Protein AF-A0A816PGZ4-F1 (afdb_monomer_lite)

pLDDT: mean 85.09, std 13.62, range [39.66, 97.5]

Foldseek 3Di:
DCVPDPFDDDPNDTVVVVVVVLCVQQQQAWDDDPNDIDGDPDAHDPPDPSRVVVVVVVVVVVVVVVVVCQVPVDPPDPDDDFFADDADPPDDLDDQQPPDPDDVVVVLVVLLVQLLCLVVGGPDPVRSVVSNVVNLVSNVVSVNDPVSSVVSNVVNCVVVVNDDPPDD

InterPro domains:
  IPR058912 Helix-turn-helix domain, animal [PF26215] (94-154)

Secondary structure (DSSP, 8-state):
--TTS----BTTB-HHHHHHHHHHHHH--EEEETTEEEE--SSPPTT-HHHHHHHHHHHHHHHHHHHHHHHHT-TT--------PPPPTT-------TTSSS-HHHHHHHHHHHHHHHHHH-SSHHHHHHHHHHHHHHHHHTT--HHHHHHHHHHHHHHTT-------

Organism: NCBI:txid392030

Sequence (168 aa):
MLDFLELKQIGGLKTEAIIRLSRFVMRNNYFLYEGQYYHQIRGGAMGSLLTLTIANCHMFFFERNIVKQITNAGENIIADLFTKVYHKPPYEPYYLQFNSVHPLHMKKNIPFAMFLRAIRYCSTFKAFLDERDDLRMALLLNKYPRKFIDNQFNRVLKKCNIAQLLTI

Structure (mmCIF, N/CA/C/O backbone):
data_AF-A0A816PGZ4-F1
#
_entry.id   AF-A0A816PGZ4-F1
#
loop_
_atom_site.group_PDB
_atom_site.id
_atom_site.type_symbol
_atom_site.label_atom_id
_atom_site.label_alt_id
_atom_site.label_comp_id
_atom_site.label_asym_id
_atom_site.label_entity_id
_atom_site.label_seq_id
_atom_site.pdbx_PDB_ins_code
_atom_site.Cartn_x
_atom_site.Cartn_y
_atom_site.Cartn_z
_atom_site.occupancy
_atom_site.B_iso_or_equiv
_atom_site.auth_seq_id
_atom_site.auth_comp_id
_atom_site.auth_asym_id
_atom_site.auth_atom_id
_atom_site.pdbx_PDB_model_num
ATOM 1 N N . MET A 1 1 ? 18.813 4.682 31.893 1.00 46.34 1 MET A N 1
ATOM 2 C CA . MET A 1 1 ? 19.128 3.723 30.796 1.00 46.34 1 MET A CA 1
ATOM 3 C C . MET A 1 1 ? 18.638 4.247 29.437 1.00 46.34 1 MET A C 1
ATOM 5 O O . MET A 1 1 ? 18.132 3.483 28.622 1.00 46.34 1 MET A O 1
ATOM 9 N N . LEU A 1 2 ? 18.789 5.550 29.183 1.00 46.09 2 LEU A N 1
ATOM 10 C CA . LEU A 1 2 ? 18.725 6.167 27.843 1.00 46.09 2 LEU A CA 1
ATOM 11 C C . LEU A 1 2 ? 19.804 7.266 27.703 1.00 46.09 2 LEU A C 1
ATOM 13 O O . LEU A 1 2 ? 19.826 8.007 26.729 1.00 46.09 2 LEU A O 1
ATOM 17 N N . ASP A 1 3 ? 20.733 7.322 28.662 1.00 50.44 3 ASP A N 1
ATOM 18 C CA . ASP A 1 3 ? 21.682 8.416 28.891 1.00 50.44 3 ASP A CA 1
ATOM 19 C C . ASP A 1 3 ? 22.841 8.444 27.877 1.00 50.44 3 ASP A C 1
ATOM 21 O O . ASP A 1 3 ? 23.595 9.404 27.823 1.00 50.44 3 ASP A O 1
ATOM 25 N N . PHE A 1 4 ? 22.966 7.404 27.044 1.00 56.31 4 PHE A N 1
ATOM 26 C CA . PHE A 1 4 ? 23.966 7.298 25.973 1.00 56.31 4 PHE A CA 1
ATOM 27 C C . PHE A 1 4 ? 23.514 7.931 24.650 1.00 56.31 4 PHE A C 1
ATOM 29 O O . PHE A 1 4 ? 24.275 7.972 23.686 1.00 56.31 4 PHE A O 1
ATOM 36 N N . LEU A 1 5 ? 22.259 8.372 24.564 1.00 57.16 5 LEU A N 1
ATOM 37 C CA . LEU A 1 5 ? 21.755 9.072 23.396 1.00 57.16 5 LEU A CA 1
ATOM 38 C C . LEU A 1 5 ? 21.876 10.570 23.705 1.00 57.16 5 LEU A C 1
ATOM 40 O O . LEU A 1 5 ? 21.158 11.089 24.555 1.00 57.16 5 LEU A O 1
ATOM 44 N N . GLU A 1 6 ? 22.794 11.274 23.047 1.00 58.12 6 GLU A N 1
ATOM 45 C CA . GLU A 1 6 ? 22.925 12.739 23.122 1.00 58.12 6 GLU A CA 1
ATOM 46 C C . GLU A 1 6 ? 21.722 13.412 22.437 1.00 58.12 6 GLU A C 1
ATOM 48 O O . GLU A 1 6 ? 21.780 13.914 21.311 1.00 58.12 6 GLU A O 1
ATOM 53 N N . LEU A 1 7 ? 20.556 13.326 23.073 1.00 59.78 7 LEU A N 1
ATOM 54 C CA . LEU A 1 7 ? 19.296 13.623 22.415 1.00 59.78 7 LEU A CA 1
ATOM 55 C C . LEU A 1 7 ? 19.048 15.135 22.322 1.00 59.78 7 LEU A C 1
ATOM 57 O O . LEU A 1 7 ? 18.809 15.810 23.325 1.00 59.78 7 LEU A O 1
ATOM 61 N N . LYS A 1 8 ? 19.023 15.651 21.088 1.00 59.81 8 LYS A N 1
ATOM 62 C CA . LYS A 1 8 ? 18.684 17.047 20.765 1.00 59.81 8 LYS A CA 1
ATOM 63 C C . LYS A 1 8 ? 17.289 17.431 21.285 1.00 59.81 8 LYS A C 1
ATOM 65 O O . LYS A 1 8 ? 16.378 16.603 21.323 1.00 59.81 8 LYS A O 1
ATOM 70 N N . GLN A 1 9 ? 17.115 18.695 21.673 1.00 56.62 9 GLN A N 1
ATOM 71 C CA . GLN A 1 9 ? 15.803 19.259 22.003 1.00 56.62 9 GLN A CA 1
ATOM 72 C C . GLN A 1 9 ? 15.086 19.693 20.722 1.00 56.62 9 GLN A C 1
ATOM 74 O O . GLN A 1 9 ? 15.681 20.353 19.872 1.00 56.62 9 GLN A O 1
ATOM 79 N N . ILE A 1 10 ? 13.803 19.351 20.597 1.00 59.88 10 ILE A N 1
ATOM 80 C CA . ILE A 1 10 ? 12.939 19.823 19.508 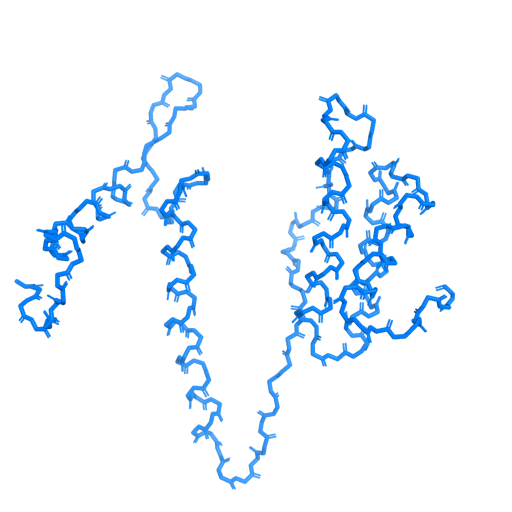1.00 59.88 10 ILE A CA 1
ATOM 81 C C . ILE A 1 10 ? 11.798 20.607 20.159 1.00 59.88 10 ILE A C 1
ATOM 83 O O . ILE A 1 10 ? 10.999 20.034 20.897 1.00 59.88 10 ILE A O 1
ATOM 87 N N . GLY A 1 11 ? 11.752 21.926 19.947 1.00 66.50 11 GLY A N 1
ATOM 88 C CA . GLY A 1 11 ? 10.669 22.788 20.449 1.00 66.50 11 GLY A CA 1
ATOM 89 C C . GLY A 1 11 ? 10.488 22.798 21.975 1.00 66.50 11 GLY A C 1
ATOM 90 O O . GLY A 1 11 ? 9.369 22.956 22.448 1.00 66.50 11 GLY A O 1
ATOM 91 N N . GLY A 1 12 ? 11.556 22.570 22.751 1.00 75.19 12 GLY A N 1
ATOM 92 C CA . GLY A 1 12 ? 11.508 22.510 24.221 1.00 75.19 12 GLY A CA 1
ATOM 93 C C . GLY A 1 12 ? 11.091 21.152 24.805 1.00 75.19 12 GLY A C 1
ATOM 94 O O . GLY A 1 12 ? 11.209 20.949 26.014 1.00 75.19 12 GLY A O 1
ATOM 95 N N . LEU A 1 13 ? 10.678 20.182 23.977 1.00 75.25 13 LEU A N 1
ATOM 96 C CA . LEU A 1 13 ? 10.433 18.816 24.438 1.00 75.25 13 LEU A CA 1
ATOM 97 C C . LEU A 1 13 ? 11.748 18.028 24.467 1.00 75.25 13 LEU A C 1
ATOM 99 O O . LEU A 1 13 ? 12.453 17.906 23.460 1.00 75.25 13 LEU A O 1
ATOM 103 N N . LYS A 1 14 ? 12.071 17.443 25.625 1.00 83.00 14 LYS A N 1
ATOM 104 C CA . LYS A 1 14 ? 13.173 16.479 25.730 1.00 83.00 14 LYS A CA 1
ATOM 105 C C . LYS A 1 14 ? 12.795 15.223 24.952 1.00 83.00 14 LYS A C 1
ATOM 107 O O . LYS A 1 14 ? 11.705 14.686 25.147 1.00 83.00 14 LYS A O 1
ATOM 112 N N . THR A 1 15 ? 13.706 14.701 24.137 1.00 81.88 15 THR A N 1
ATOM 113 C CA . THR A 1 15 ? 13.446 13.464 23.380 1.00 81.88 15 THR A CA 1
ATOM 114 C C . THR A 1 15 ? 13.097 12.284 24.291 1.00 81.88 15 THR A C 1
ATOM 116 O O . THR A 1 15 ? 12.305 11.433 23.904 1.00 81.88 15 THR A O 1
ATOM 119 N N . GLU A 1 16 ? 13.583 12.271 25.535 1.00 85.00 16 GLU A N 1
ATOM 120 C CA . GLU A 1 16 ? 13.166 11.296 26.549 1.00 85.00 16 GLU A CA 1
ATOM 121 C C . GLU A 1 16 ? 11.639 11.250 26.732 1.00 85.00 16 GLU A C 1
ATOM 123 O O . GLU A 1 16 ? 11.043 10.175 26.783 1.00 85.00 16 GLU A O 1
ATOM 128 N N . ALA A 1 17 ? 10.974 12.408 26.765 1.00 88.38 17 ALA A N 1
ATOM 129 C CA . ALA A 1 17 ? 9.518 12.467 26.861 1.00 88.38 17 ALA A CA 1
ATOM 130 C C . ALA A 1 17 ? 8.855 11.841 25.624 1.00 88.38 17 ALA A C 1
ATOM 132 O O . ALA A 1 17 ? 7.915 11.057 25.759 1.00 88.38 17 ALA A O 1
ATOM 133 N N . ILE A 1 18 ? 9.392 12.109 24.429 1.00 87.25 18 ILE A N 1
ATOM 134 C CA . ILE A 1 18 ? 8.911 11.523 23.168 1.00 87.25 18 ILE A CA 1
ATOM 135 C C . ILE A 1 18 ? 9.067 9.999 23.191 1.00 87.25 18 ILE A C 1
ATOM 137 O O . ILE A 1 18 ? 8.132 9.280 22.833 1.00 87.25 18 ILE A O 1
ATOM 141 N N . ILE A 1 19 ? 10.211 9.486 23.654 1.00 88.31 19 ILE A N 1
ATOM 142 C CA . ILE A 1 19 ? 10.470 8.044 23.763 1.00 88.31 19 ILE A CA 1
ATOM 143 C C . ILE A 1 19 ? 9.499 7.401 24.756 1.00 88.31 19 ILE A C 1
ATOM 145 O O . ILE A 1 19 ? 8.931 6.346 24.461 1.00 88.31 19 ILE A O 1
ATOM 149 N N . ARG A 1 20 ? 9.269 8.028 25.915 1.00 90.69 20 ARG A N 1
ATOM 150 C CA . ARG A 1 20 ? 8.332 7.522 26.930 1.00 90.69 20 ARG A CA 1
ATOM 151 C C . ARG A 1 20 ? 6.900 7.460 26.405 1.00 90.69 20 ARG A C 1
ATOM 153 O O . ARG A 1 20 ? 6.263 6.417 26.549 1.00 90.69 20 ARG A O 1
ATOM 160 N N . LEU A 1 21 ? 6.422 8.517 25.749 1.00 90.50 21 LEU A N 1
ATOM 161 C CA . LEU A 1 21 ? 5.091 8.545 25.131 1.00 90.50 21 LEU A CA 1
ATOM 162 C C . LEU A 1 21 ? 4.973 7.515 24.004 1.00 90.50 21 LEU A C 1
ATOM 164 O O . LEU A 1 21 ? 3.997 6.770 23.941 1.00 90.50 21 LEU A O 1
ATOM 168 N N . SER A 1 22 ? 6.003 7.399 23.165 1.00 90.00 22 SER A N 1
ATOM 169 C CA . SER A 1 22 ? 6.028 6.415 22.081 1.00 90.00 22 SER A CA 1
ATOM 170 C C . SER A 1 22 ? 5.959 4.987 22.621 1.00 90.00 22 SER A C 1
ATOM 172 O O . SER A 1 22 ? 5.165 4.176 22.149 1.00 90.00 22 SER A O 1
ATOM 174 N N . ARG A 1 23 ? 6.736 4.675 23.668 1.00 90.44 23 ARG A N 1
ATOM 175 C CA . ARG A 1 23 ? 6.672 3.378 24.359 1.00 90.44 23 ARG A CA 1
ATOM 176 C C . ARG A 1 23 ? 5.306 3.132 24.983 1.00 90.44 23 ARG A C 1
ATOM 178 O O . ARG A 1 23 ? 4.839 2.001 24.930 1.00 90.44 23 ARG A O 1
ATOM 185 N N . PHE A 1 24 ? 4.678 4.152 25.565 1.00 91.00 24 PHE A N 1
ATOM 186 C CA . PHE A 1 24 ? 3.344 4.024 26.142 1.00 91.00 24 PHE A CA 1
ATOM 187 C C . PHE A 1 24 ? 2.317 3.619 25.079 1.00 91.00 24 PHE A C 1
ATOM 189 O O . PHE A 1 24 ? 1.613 2.632 25.281 1.00 91.00 24 PHE A O 1
ATOM 196 N N . VAL A 1 25 ? 2.293 4.301 23.931 1.00 89.38 25 VAL A N 1
ATOM 197 C CA . VAL A 1 25 ? 1.379 3.981 22.819 1.00 89.38 25 VAL A CA 1
ATOM 198 C C . VAL A 1 25 ? 1.651 2.584 22.257 1.00 89.38 25 VAL A C 1
ATOM 200 O O . VAL A 1 25 ? 0.719 1.815 22.045 1.00 89.38 25 VAL A O 1
ATOM 203 N N . MET A 1 26 ? 2.921 2.225 22.049 1.00 88.38 26 MET A N 1
ATOM 204 C CA . MET A 1 26 ? 3.278 0.921 21.475 1.00 88.38 26 MET A CA 1
ATOM 205 C C . MET A 1 26 ? 3.051 -0.250 22.442 1.00 88.38 26 MET A C 1
ATOM 207 O O . MET A 1 26 ? 2.823 -1.367 21.988 1.00 88.38 26 MET A O 1
ATOM 211 N N . ARG A 1 27 ? 3.121 -0.023 23.763 1.00 89.44 27 ARG A N 1
ATOM 212 C CA . ARG A 1 27 ? 2.880 -1.063 24.779 1.00 89.44 27 ARG A CA 1
ATOM 213 C C . ARG A 1 27 ? 1.411 -1.217 25.139 1.00 89.44 27 ARG A C 1
ATOM 215 O O . ARG A 1 27 ? 1.001 -2.327 25.443 1.00 89.44 27 ARG A O 1
ATOM 222 N N . ASN A 1 28 ? 0.625 -0.144 25.116 1.00 89.25 28 ASN A N 1
ATOM 223 C CA . ASN A 1 28 ? -0.789 -0.161 25.503 1.00 89.25 28 ASN A CA 1
ATOM 224 C C . ASN A 1 28 ? -1.695 -0.239 24.273 1.00 89.25 28 ASN A C 1
ATOM 226 O O . ASN A 1 28 ? -2.579 0.589 24.072 1.00 89.25 28 ASN A O 1
ATOM 230 N N . ASN A 1 29 ? -1.433 -1.230 23.426 1.00 88.00 29 ASN A N 1
ATOM 231 C CA . ASN A 1 29 ? -2.177 -1.447 22.200 1.00 88.00 29 ASN A CA 1
ATOM 232 C C . ASN A 1 29 ? -3.386 -2.358 22.461 1.00 88.00 29 ASN A C 1
ATOM 234 O O . ASN A 1 29 ? -3.266 -3.584 22.418 1.00 88.00 29 ASN A O 1
ATOM 238 N N . TYR A 1 30 ? -4.531 -1.749 22.768 1.00 90.38 30 TYR A N 1
ATOM 239 C CA . TYR A 1 30 ? -5.782 -2.449 23.051 1.00 90.38 30 TYR A CA 1
ATOM 240 C C . TYR A 1 30 ? -6.813 -2.213 21.948 1.00 90.38 30 TYR A C 1
ATOM 242 O O . TYR A 1 30 ? -6.931 -1.099 21.437 1.00 90.38 30 TYR A O 1
ATOM 250 N N . PHE A 1 31 ? -7.594 -3.241 21.618 1.00 89.12 31 PHE A N 1
ATOM 251 C CA . PHE A 1 31 ? -8.740 -3.128 20.716 1.00 89.12 31 PHE A CA 1
ATOM 252 C C . PHE A 1 31 ? -9.968 -3.840 21.292 1.00 89.12 31 PHE A C 1
ATOM 254 O O . PHE A 1 31 ? -9.844 -4.777 22.079 1.00 89.12 31 PHE A O 1
ATOM 261 N N . LEU A 1 32 ? -11.153 -3.362 20.911 1.00 92.50 32 LEU A N 1
ATOM 262 C CA . LEU A 1 32 ? -12.442 -3.933 21.295 1.00 92.50 32 LEU A CA 1
ATOM 263 C C . LEU A 1 32 ? -12.971 -4.781 20.137 1.00 92.50 32 LEU A C 1
ATOM 265 O O . LEU A 1 32 ? -13.076 -4.288 19.013 1.00 92.50 32 LEU A O 1
ATOM 269 N N . TYR A 1 33 ? -13.331 -6.027 20.415 1.00 92.31 33 TYR A N 1
ATOM 270 C CA . TYR A 1 33 ? -13.986 -6.912 19.457 1.00 92.31 33 TYR A CA 1
ATOM 271 C C . TYR A 1 33 ? -15.072 -7.707 20.185 1.00 92.31 33 TYR A C 1
ATOM 273 O O . TYR A 1 33 ? -14.814 -8.247 21.255 1.00 92.31 33 TYR A O 1
ATOM 281 N N . GLU A 1 34 ? -16.301 -7.704 19.658 1.00 95.12 34 GLU A N 1
ATOM 282 C CA . GLU A 1 34 ? -17.464 -8.387 20.263 1.00 95.12 34 GLU A CA 1
ATOM 283 C C . GLU A 1 34 ? -17.673 -8.073 21.762 1.00 95.12 34 GLU A C 1
ATOM 285 O O . GLU A 1 34 ? -18.015 -8.932 22.569 1.00 95.12 34 GLU A O 1
ATOM 290 N N . GLY A 1 35 ? -17.447 -6.814 22.159 1.00 96.00 35 GLY A N 1
ATOM 291 C CA . GLY A 1 35 ? -17.608 -6.368 23.549 1.00 96.00 35 GLY A CA 1
ATOM 292 C C . GLY A 1 35 ? -16.476 -6.784 24.497 1.00 96.00 35 GLY A C 1
ATOM 293 O O . GLY A 1 35 ? -16.542 -6.465 25.681 1.00 96.00 35 GLY A O 1
ATOM 294 N N . GLN A 1 36 ? -15.430 -7.443 23.993 1.00 96.12 36 GLN A N 1
ATOM 295 C CA . GLN A 1 36 ? -14.271 -7.878 24.770 1.00 96.12 36 GLN A CA 1
ATOM 296 C C . GLN A 1 36 ? -13.018 -7.080 24.404 1.00 96.12 36 GLN A C 1
ATOM 298 O O . GLN A 1 36 ? -12.775 -6.756 23.237 1.00 96.12 36 GLN A O 1
ATOM 303 N N . TYR A 1 37 ? -12.215 -6.753 25.418 1.00 94.75 37 TYR A N 1
ATOM 304 C CA . TYR A 1 37 ? -10.941 -6.060 25.240 1.00 94.75 37 TYR A CA 1
ATOM 305 C C . TYR A 1 37 ? -9.813 -7.057 24.998 1.00 94.75 37 TYR A C 1
ATOM 307 O O . TYR A 1 37 ? -9.608 -7.989 25.774 1.00 94.75 37 TYR A O 1
ATOM 315 N N . TYR A 1 38 ? -9.024 -6.797 23.962 1.00 92.81 38 TYR A N 1
ATOM 316 C CA . TYR A 1 38 ? -7.854 -7.587 23.609 1.00 92.81 38 TYR A CA 1
ATOM 317 C C . TYR A 1 38 ? -6.606 -6.717 23.629 1.00 92.81 38 TYR A C 1
ATOM 319 O O . TYR A 1 38 ? -6.620 -5.576 23.164 1.00 92.81 38 TYR A O 1
ATOM 327 N N . HIS A 1 39 ? -5.511 -7.272 24.146 1.00 92.94 39 HIS A N 1
ATOM 328 C CA . HIS A 1 39 ? -4.197 -6.637 24.132 1.00 92.94 39 HIS A CA 1
ATOM 329 C C . HIS A 1 39 ? -3.335 -7.241 23.026 1.00 92.94 39 HIS A C 1
ATOM 331 O O . HIS A 1 39 ? -3.054 -8.442 23.019 1.00 92.94 39 HIS A O 1
ATOM 337 N N . GLN A 1 40 ? -2.900 -6.417 22.078 1.00 90.31 40 GLN A N 1
ATOM 338 C CA . GLN A 1 40 ? -2.013 -6.866 21.016 1.00 90.31 40 GLN A CA 1
ATOM 339 C C . GLN A 1 40 ? -0.573 -6.947 21.539 1.00 90.31 40 GLN A C 1
ATOM 341 O O . GLN A 1 40 ? 0.119 -5.942 21.685 1.00 90.31 40 GLN A O 1
ATOM 346 N N . ILE A 1 41 ? -0.101 -8.174 21.762 1.00 90.31 41 ILE A N 1
ATOM 347 C CA . ILE A 1 41 ? 1.237 -8.457 22.309 1.00 90.31 41 ILE A CA 1
ATOM 348 C C . ILE A 1 41 ? 2.373 -8.404 21.272 1.00 90.31 41 ILE A C 1
ATOM 350 O O . ILE A 1 41 ? 3.549 -8.393 21.637 1.00 90.31 41 ILE A O 1
ATOM 354 N N . ARG A 1 42 ? 2.050 -8.411 19.971 1.00 86.88 42 ARG A N 1
ATOM 355 C CA . ARG A 1 42 ? 3.025 -8.411 18.867 1.00 86.88 42 ARG A CA 1
ATOM 356 C C . ARG A 1 42 ? 2.607 -7.458 17.749 1.00 86.88 42 ARG A C 1
ATOM 358 O O . ARG A 1 42 ? 1.507 -7.561 17.212 1.00 86.88 42 ARG A O 1
ATOM 365 N N . GLY A 1 43 ? 3.529 -6.581 17.353 1.00 85.75 43 GLY A N 1
ATOM 366 C CA . GLY A 1 43 ? 3.296 -5.549 16.339 1.00 85.75 43 GLY A CA 1
ATOM 367 C C . GLY A 1 43 ? 2.609 -4.297 16.893 1.00 85.75 43 GLY A C 1
ATOM 368 O O . GLY A 1 43 ? 2.330 -4.201 18.085 1.00 85.75 43 GLY A O 1
ATOM 369 N N . GLY A 1 44 ? 2.374 -3.317 16.021 1.00 86.88 44 GLY A N 1
ATOM 370 C CA . GLY A 1 44 ? 1.624 -2.102 16.352 1.00 86.88 44 GLY A CA 1
ATOM 371 C C . GLY A 1 44 ? 0.176 -2.160 15.869 1.00 86.88 44 GLY A C 1
ATOM 372 O O . GLY A 1 44 ? -0.173 -2.990 15.025 1.00 86.88 44 GLY A O 1
ATOM 373 N N . ALA A 1 45 ? -0.654 -1.264 16.403 1.00 87.12 45 ALA A N 1
ATOM 374 C CA . ALA A 1 45 ? -2.069 -1.172 16.063 1.00 87.12 45 ALA A CA 1
ATOM 375 C C . ALA A 1 45 ? -2.215 -0.693 14.618 1.00 87.12 45 ALA A C 1
ATOM 377 O O . ALA A 1 45 ? -1.663 0.351 14.245 1.00 87.12 45 ALA A O 1
ATOM 378 N N . MET A 1 46 ? -2.986 -1.409 13.800 1.00 82.50 46 MET A N 1
ATOM 379 C CA . MET A 1 46 ? -3.312 -0.907 12.466 1.00 82.50 46 MET A CA 1
ATOM 380 C C . MET A 1 46 ? -4.137 0.379 12.595 1.00 82.50 46 MET A C 1
ATOM 382 O O . MET A 1 46 ? -5.080 0.445 13.375 1.00 82.50 46 MET A O 1
ATOM 386 N N . GLY A 1 47 ? -3.752 1.421 11.855 1.00 80.81 47 GLY A N 1
ATOM 387 C CA . GLY A 1 47 ? -4.390 2.741 11.926 1.00 80.81 47 GLY A CA 1
ATOM 388 C C . GLY A 1 47 ? -3.808 3.691 12.979 1.00 80.81 47 GLY A C 1
ATOM 389 O O . GLY A 1 47 ? -4.139 4.874 12.967 1.00 80.81 47 GLY A O 1
ATOM 390 N N . SER A 1 48 ? -2.890 3.237 13.841 1.00 86.12 48 SER A N 1
ATOM 391 C CA . SER A 1 48 ? -2.156 4.140 14.735 1.00 86.12 48 SER A CA 1
ATOM 392 C C . SER A 1 48 ? -1.184 5.021 13.943 1.00 86.12 48 SER A C 1
ATOM 394 O O . SER A 1 48 ? -0.315 4.520 13.224 1.00 86.12 48 SER A O 1
ATOM 396 N N . LEU A 1 49 ? -1.290 6.342 14.132 1.00 84.00 49 LEU A N 1
ATOM 397 C CA . LEU A 1 49 ? -0.424 7.346 13.498 1.00 84.00 49 LEU A CA 1
ATOM 398 C C . LEU A 1 49 ? 1.067 7.114 13.797 1.00 84.00 49 LEU A C 1
ATOM 400 O O . LEU A 1 49 ? 1.920 7.387 12.957 1.00 84.00 49 LEU A O 1
ATOM 404 N N . LEU A 1 50 ? 1.385 6.581 14.982 1.00 89.00 50 LEU A N 1
ATOM 405 C CA . LEU A 1 50 ? 2.761 6.301 15.392 1.00 89.00 50 LEU A CA 1
ATOM 406 C C . LEU A 1 50 ? 3.288 4.983 14.812 1.00 89.00 50 LEU A C 1
ATOM 408 O O . LEU A 1 50 ? 4.474 4.877 14.494 1.00 89.00 50 LEU A O 1
ATOM 412 N N . THR A 1 51 ? 2.418 3.980 14.662 1.00 90.12 51 THR A N 1
ATOM 413 C CA . THR A 1 51 ? 2.824 2.627 14.249 1.00 90.12 51 THR A CA 1
ATOM 414 C C . THR A 1 51 ? 3.504 2.634 12.884 1.00 90.12 51 THR A C 1
ATOM 416 O O . THR A 1 51 ? 4.515 1.958 12.714 1.00 90.12 51 THR A O 1
ATOM 419 N N . LEU A 1 52 ? 3.014 3.438 11.934 1.00 88.75 52 LEU A N 1
ATOM 420 C CA . LEU A 1 52 ? 3.626 3.553 10.608 1.00 88.75 52 LEU A CA 1
ATOM 421 C C . LEU A 1 52 ? 5.068 4.080 10.682 1.00 88.75 52 LEU A C 1
ATOM 423 O O . LEU A 1 52 ? 5.968 3.514 10.064 1.00 88.75 52 LEU A O 1
ATOM 427 N N . THR A 1 53 ? 5.303 5.132 11.468 1.00 89.44 53 THR A N 1
ATOM 428 C CA . THR A 1 53 ? 6.639 5.720 11.637 1.00 89.44 53 THR A CA 1
ATOM 429 C C . THR A 1 53 ? 7.598 4.727 12.288 1.00 89.44 53 THR A C 1
ATOM 431 O O . THR A 1 53 ? 8.711 4.535 11.800 1.00 89.44 53 THR A O 1
ATOM 434 N N . ILE A 1 54 ? 7.156 4.037 13.343 1.00 90.31 54 ILE A N 1
ATOM 435 C CA . ILE A 1 54 ? 7.971 3.026 14.028 1.00 90.31 54 ILE A CA 1
ATOM 436 C C . ILE A 1 54 ? 8.258 1.825 13.118 1.00 90.31 54 ILE A C 1
ATOM 438 O O . ILE A 1 54 ? 9.382 1.328 13.122 1.00 90.31 54 ILE A O 1
ATOM 442 N N . ALA A 1 55 ? 7.294 1.387 12.304 1.00 90.38 55 ALA A N 1
ATOM 443 C CA . ALA A 1 55 ? 7.497 0.312 11.334 1.00 90.38 55 ALA A CA 1
ATOM 444 C C . ALA A 1 55 ? 8.551 0.686 10.280 1.00 90.38 55 ALA A C 1
ATOM 446 O O . ALA A 1 55 ? 9.436 -0.120 9.996 1.00 90.38 55 ALA A O 1
ATOM 447 N N . ASN A 1 56 ? 8.517 1.919 9.763 1.00 89.81 56 ASN A N 1
ATOM 448 C CA . ASN A 1 56 ? 9.534 2.413 8.830 1.00 89.81 56 ASN A CA 1
ATOM 449 C C . ASN A 1 56 ? 10.925 2.455 9.480 1.00 89.81 56 ASN A C 1
ATOM 451 O O . ASN A 1 56 ? 11.896 1.996 8.882 1.00 89.81 56 ASN A O 1
ATOM 455 N N . CYS A 1 57 ? 11.024 2.950 10.720 1.00 90.31 57 CYS A N 1
ATOM 456 C CA . CYS A 1 57 ? 12.278 2.927 11.477 1.00 90.31 57 CYS A CA 1
ATOM 457 C C . CYS A 1 57 ? 12.791 1.496 11.678 1.00 90.31 57 CYS A C 1
ATOM 459 O O . CYS A 1 57 ? 13.969 1.230 11.456 1.00 90.31 57 CYS A O 1
ATOM 461 N N . HIS A 1 58 ? 11.915 0.571 12.073 1.00 90.50 58 HIS A N 1
ATOM 462 C CA . HIS A 1 58 ? 12.274 -0.830 12.265 1.00 90.50 58 HIS A CA 1
ATOM 463 C C . HIS A 1 58 ? 12.805 -1.457 10.970 1.00 90.50 58 HIS A C 1
ATOM 465 O O . HIS A 1 58 ? 13.887 -2.041 10.987 1.00 90.50 58 HIS A O 1
ATOM 471 N N . MET A 1 59 ? 12.085 -1.300 9.853 1.00 89.31 59 MET A N 1
ATOM 472 C CA . MET A 1 59 ? 12.512 -1.817 8.547 1.00 89.31 59 MET A CA 1
ATOM 473 C C . MET A 1 59 ? 13.868 -1.255 8.129 1.00 89.31 59 MET A C 1
ATOM 475 O O . MET A 1 59 ? 14.741 -2.022 7.745 1.00 89.31 59 MET A O 1
ATOM 479 N N . PHE A 1 60 ? 14.101 0.044 8.321 1.00 88.00 60 PHE A N 1
ATOM 480 C CA . PHE A 1 60 ? 15.388 0.667 8.019 1.00 88.00 60 PHE A CA 1
ATOM 481 C C . PHE A 1 60 ? 16.565 0.046 8.792 1.00 88.00 60 PHE A C 1
ATOM 483 O O . PHE A 1 60 ? 17.620 -0.226 8.218 1.00 88.00 60 PHE A O 1
ATOM 490 N N . PHE A 1 61 ? 16.412 -0.195 10.099 1.00 88.62 61 PHE A N 1
ATOM 491 C CA . PHE A 1 61 ? 17.468 -0.839 10.892 1.00 88.62 61 PHE A CA 1
ATOM 492 C C . PHE A 1 61 ? 17.626 -2.326 10.564 1.00 88.62 61 PHE A C 1
ATOM 494 O O . PHE A 1 61 ? 18.749 -2.829 10.564 1.00 88.62 61 PHE A O 1
ATOM 501 N N . PHE A 1 62 ? 16.526 -3.013 10.265 1.00 87.81 62 PHE A N 1
ATOM 502 C CA . PHE A 1 62 ? 16.533 -4.413 9.855 1.00 87.81 62 PHE A CA 1
ATOM 503 C C . PHE A 1 62 ? 17.258 -4.608 8.512 1.00 87.81 62 PHE A C 1
ATOM 505 O O . PHE A 1 62 ? 18.186 -5.414 8.420 1.00 87.81 62 PHE A O 1
ATOM 512 N N . GLU A 1 63 ? 16.905 -3.816 7.497 1.00 84.88 63 GLU A N 1
ATOM 513 C CA . GLU A 1 63 ? 17.484 -3.867 6.148 1.00 84.88 63 GLU A CA 1
ATOM 514 C C . GLU A 1 63 ? 18.984 -3.561 6.151 1.00 84.88 63 GLU A C 1
ATOM 516 O O . GLU A 1 63 ? 19.747 -4.207 5.435 1.00 84.88 63 GLU A O 1
ATOM 521 N N . ARG A 1 64 ? 19.446 -2.644 7.013 1.00 84.62 64 ARG A N 1
ATOM 522 C CA . ARG A 1 64 ? 20.877 -2.325 7.158 1.00 84.62 64 ARG A CA 1
ATOM 523 C C . ARG A 1 64 ? 21.741 -3.547 7.452 1.00 84.62 64 ARG A C 1
ATOM 525 O O . ARG A 1 64 ? 22.868 -3.611 6.969 1.00 84.62 64 ARG A O 1
ATOM 532 N N . ASN A 1 65 ? 21.249 -4.494 8.246 1.00 83.25 65 ASN A N 1
ATOM 533 C CA . ASN A 1 65 ? 22.012 -5.700 8.566 1.00 83.25 65 ASN A CA 1
ATOM 534 C C . ASN A 1 65 ? 22.127 -6.625 7.350 1.00 83.25 65 ASN A C 1
ATOM 536 O O . ASN A 1 65 ? 23.200 -7.170 7.112 1.00 83.25 65 ASN A O 1
ATOM 540 N N . ILE A 1 66 ? 21.055 -6.743 6.562 1.00 82.31 66 ILE A N 1
ATOM 541 C CA . ILE A 1 66 ? 21.036 -7.524 5.319 1.00 82.31 66 ILE A CA 1
A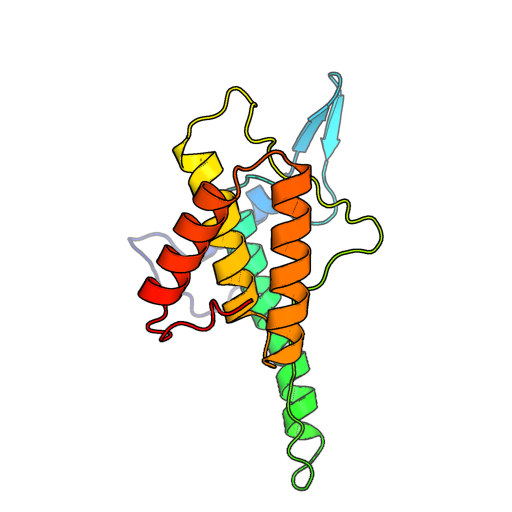TOM 542 C C . ILE A 1 66 ? 22.002 -6.911 4.303 1.00 82.31 66 ILE A C 1
ATOM 544 O O . ILE A 1 66 ? 22.854 -7.610 3.765 1.00 82.31 66 ILE A O 1
ATOM 548 N N . VAL A 1 67 ? 21.933 -5.591 4.103 1.00 78.25 67 VAL A N 1
ATOM 549 C CA . VAL A 1 67 ? 22.821 -4.880 3.172 1.00 78.25 67 VAL A CA 1
ATOM 550 C C . VAL A 1 67 ? 24.287 -5.062 3.568 1.00 78.25 67 VAL A C 1
ATOM 552 O O . VAL A 1 67 ? 25.098 -5.411 2.720 1.00 78.25 67 VAL A O 1
ATOM 555 N N . LYS A 1 68 ? 24.632 -4.918 4.856 1.00 79.19 68 LYS A N 1
ATOM 556 C CA . LYS A 1 68 ? 26.004 -5.151 5.341 1.00 79.19 68 LYS A CA 1
ATOM 557 C C . LYS A 1 68 ? 26.500 -6.571 5.069 1.00 79.19 68 LYS A C 1
ATOM 559 O O . LYS A 1 68 ? 27.656 -6.736 4.703 1.00 79.19 68 LYS A O 1
ATOM 564 N N . GLN A 1 69 ? 25.652 -7.584 5.261 1.00 77.19 69 GLN A N 1
ATOM 565 C CA . GLN A 1 69 ? 26.020 -8.972 4.967 1.00 77.19 69 GLN A CA 1
ATOM 566 C C . GLN A 1 69 ? 26.323 -9.163 3.479 1.00 77.19 69 GLN A C 1
ATOM 568 O O . GLN A 1 69 ? 27.309 -9.809 3.153 1.00 77.19 69 GLN A O 1
ATOM 573 N N . ILE A 1 70 ? 25.530 -8.550 2.596 1.00 72.81 70 ILE A N 1
ATOM 574 C CA . ILE A 1 70 ? 25.748 -8.596 1.143 1.00 72.81 70 ILE A CA 1
ATOM 575 C C . ILE A 1 70 ? 27.050 -7.876 0.764 1.00 72.81 70 ILE A C 1
ATOM 577 O O . ILE A 1 70 ? 27.859 -8.433 0.030 1.00 72.81 70 ILE A O 1
ATOM 581 N N . THR A 1 71 ? 27.294 -6.672 1.295 1.00 69.44 71 THR A N 1
ATOM 582 C CA . THR A 1 71 ? 28.503 -5.887 0.981 1.00 69.44 71 THR A CA 1
ATOM 583 C C . THR A 1 71 ? 29.786 -6.547 1.496 1.00 69.44 71 THR A C 1
ATOM 585 O O . THR A 1 71 ? 30.809 -6.497 0.824 1.00 69.44 71 THR A O 1
ATOM 588 N N . ASN A 1 72 ? 29.743 -7.191 2.665 1.00 65.44 72 ASN A N 1
ATOM 589 C CA . ASN A 1 72 ? 30.915 -7.842 3.259 1.00 65.44 72 ASN A CA 1
ATOM 590 C C . ASN A 1 72 ? 31.212 -9.230 2.660 1.00 65.44 72 ASN A C 1
ATOM 592 O O . ASN A 1 72 ? 32.283 -9.777 2.911 1.00 65.44 72 ASN A O 1
ATOM 596 N N . ALA A 1 73 ? 30.280 -9.818 1.901 1.00 60.94 73 ALA A N 1
ATOM 597 C CA . ALA A 1 73 ? 30.399 -11.176 1.369 1.00 60.94 73 ALA A CA 1
ATOM 598 C C . ALA A 1 73 ? 31.262 -11.299 0.097 1.00 60.94 73 ALA A C 1
ATOM 600 O O . ALA A 1 73 ? 31.398 -12.406 -0.424 1.00 60.94 73 ALA A O 1
ATOM 601 N N . GLY A 1 74 ? 31.900 -10.229 -0.389 1.00 52.75 74 GLY A N 1
ATOM 602 C CA . GLY A 1 74 ? 32.970 -10.400 -1.367 1.00 52.75 74 GLY A CA 1
ATOM 603 C C . GLY A 1 74 ? 33.427 -9.136 -2.075 1.00 52.75 74 GLY A C 1
ATOM 604 O O . GLY A 1 74 ? 32.701 -8.567 -2.879 1.00 52.75 74 GLY A O 1
ATOM 605 N N . GLU A 1 75 ? 34.711 -8.825 -1.921 1.00 54.69 75 GLU A N 1
ATOM 606 C CA . GLU A 1 75 ? 35.475 -7.942 -2.814 1.00 54.69 75 GLU A CA 1
ATOM 607 C C . GLU A 1 75 ? 35.631 -8.513 -4.247 1.00 54.69 75 GLU A C 1
ATOM 609 O O . GLU A 1 75 ? 36.306 -7.911 -5.070 1.00 54.69 75 GLU A O 1
ATOM 614 N N . ASN A 1 76 ? 35.001 -9.652 -4.581 1.00 52.41 76 ASN A N 1
ATOM 615 C CA . ASN A 1 76 ? 35.090 -10.295 -5.903 1.00 52.41 76 ASN A CA 1
ATOM 616 C C . ASN A 1 76 ? 33.752 -10.798 -6.485 1.00 52.41 76 ASN A C 1
ATOM 618 O O . ASN A 1 76 ? 33.751 -11.459 -7.523 1.00 52.41 76 ASN A O 1
ATOM 622 N N . ILE A 1 77 ? 32.605 -10.488 -5.870 1.00 56.03 77 ILE A N 1
ATOM 623 C CA . ILE A 1 77 ? 31.285 -10.723 -6.477 1.00 56.03 77 ILE A CA 1
ATOM 624 C C . ILE A 1 77 ? 30.452 -9.473 -6.224 1.00 56.03 77 ILE A C 1
ATOM 626 O O . ILE A 1 77 ? 30.077 -9.193 -5.090 1.00 56.03 77 ILE A O 1
ATOM 630 N N . ILE A 1 78 ? 30.151 -8.718 -7.281 1.00 56.47 78 ILE A N 1
ATOM 631 C CA . ILE A 1 78 ? 29.126 -7.674 -7.228 1.00 56.47 78 ILE A CA 1
ATOM 632 C C . ILE A 1 78 ? 27.794 -8.408 -7.031 1.00 56.47 78 ILE A C 1
ATOM 634 O O . ILE A 1 78 ? 27.191 -8.902 -7.980 1.00 56.47 78 ILE A O 1
ATOM 638 N N . ALA A 1 79 ? 27.397 -8.606 -5.776 1.00 63.56 79 ALA A N 1
ATOM 639 C CA . ALA A 1 79 ? 26.143 -9.254 -5.439 1.00 63.56 79 ALA A CA 1
ATOM 640 C C . ALA A 1 79 ? 25.008 -8.243 -5.635 1.00 63.56 79 ALA A C 1
ATOM 642 O O . ALA A 1 79 ? 24.748 -7.399 -4.776 1.00 63.56 79 ALA A O 1
ATOM 643 N N . ASP A 1 80 ? 24.344 -8.322 -6.785 1.00 70.81 80 ASP A N 1
ATOM 644 C CA . ASP A 1 80 ? 23.195 -7.476 -7.088 1.00 70.81 80 ASP A CA 1
ATOM 645 C C . ASP A 1 80 ? 21.974 -7.903 -6.257 1.00 70.81 80 ASP A C 1
ATOM 647 O O . ASP A 1 80 ? 21.528 -9.054 -6.290 1.00 70.81 80 ASP A O 1
ATOM 651 N N . LEU A 1 81 ? 21.411 -6.958 -5.499 1.00 76.44 81 LEU A N 1
ATOM 652 C CA . LEU A 1 81 ? 20.166 -7.153 -4.759 1.00 76.44 81 LEU A CA 1
ATOM 653 C C . LEU A 1 81 ? 18.973 -6.848 -5.669 1.00 76.44 81 LEU A C 1
ATOM 655 O O . LEU A 1 81 ? 18.747 -5.698 -6.049 1.00 76.44 81 LEU A O 1
ATOM 659 N N . PHE A 1 82 ? 18.163 -7.867 -5.951 1.00 85.94 82 PHE A N 1
ATOM 660 C CA . PHE A 1 82 ? 16.917 -7.718 -6.699 1.00 85.94 82 PHE A CA 1
ATOM 661 C C . PHE A 1 82 ? 15.706 -7.794 -5.774 1.00 85.94 82 PHE A C 1
ATOM 663 O O . PHE A 1 82 ? 15.566 -8.717 -4.970 1.00 85.94 82 PHE A O 1
ATOM 670 N N . THR A 1 83 ? 14.790 -6.847 -5.933 1.00 89.56 83 THR A N 1
ATOM 671 C CA . THR A 1 83 ? 13.521 -6.796 -5.213 1.00 89.56 83 THR A CA 1
ATOM 672 C C . THR A 1 83 ? 12.347 -6.989 -6.170 1.00 89.56 83 THR A C 1
ATOM 674 O O . THR A 1 83 ? 12.412 -6.663 -7.358 1.00 89.56 83 THR A O 1
ATOM 677 N N . LYS A 1 84 ? 11.256 -7.547 -5.644 1.00 92.88 84 LYS A N 1
ATOM 678 C CA . LYS A 1 84 ? 9.955 -7.646 -6.312 1.00 92.88 84 LYS A CA 1
ATOM 679 C C . LYS A 1 84 ? 8.840 -7.436 -5.298 1.00 92.88 84 LYS A C 1
ATOM 681 O O . LYS A 1 84 ? 9.067 -7.559 -4.092 1.00 92.88 84 LYS A O 1
ATOM 686 N N . VAL A 1 85 ? 7.631 -7.152 -5.774 1.00 91.88 85 VAL A N 1
ATOM 687 C CA . VAL A 1 85 ? 6.456 -7.146 -4.898 1.00 91.88 85 VAL A CA 1
ATOM 688 C C . VAL A 1 85 ? 6.217 -8.567 -4.384 1.00 91.88 85 VAL A C 1
ATOM 690 O O . VAL A 1 85 ? 6.205 -9.534 -5.141 1.00 91.88 85 VAL A O 1
ATOM 693 N N . TYR A 1 86 ? 6.083 -8.693 -3.066 1.00 90.06 86 TYR A N 1
ATOM 694 C CA . TYR A 1 86 ? 5.772 -9.957 -2.415 1.00 90.06 86 TYR A CA 1
ATOM 695 C C . TYR A 1 86 ? 4.291 -10.002 -2.044 1.00 90.06 86 TYR A C 1
ATOM 697 O O . TYR A 1 86 ? 3.824 -9.196 -1.234 1.00 90.06 86 TYR A O 1
ATOM 705 N N . HIS A 1 87 ? 3.582 -10.986 -2.592 1.00 87.19 87 HIS A N 1
ATOM 706 C CA . HIS A 1 87 ? 2.226 -11.347 -2.192 1.00 87.19 87 HIS A CA 1
ATOM 707 C C . HIS A 1 87 ? 2.302 -12.530 -1.230 1.00 87.19 87 HIS A C 1
ATOM 709 O O . HIS A 1 87 ? 2.960 -13.531 -1.508 1.00 87.19 87 HIS A O 1
ATOM 715 N N . LYS A 1 88 ? 1.667 -12.410 -0.061 1.00 83.75 88 LYS A N 1
ATOM 716 C CA . LYS A 1 88 ? 1.624 -13.510 0.915 1.00 83.75 88 LYS A CA 1
ATOM 717 C C . LYS A 1 88 ? 0.888 -14.716 0.300 1.00 83.75 88 LYS A C 1
ATOM 719 O O . LYS A 1 88 ? -0.032 -14.494 -0.466 1.00 83.75 88 LYS A O 1
ATOM 724 N N . PRO A 1 89 ? 1.191 -15.974 0.665 1.00 81.44 89 PRO A N 1
ATOM 725 C CA . PRO A 1 89 ? 0.477 -17.137 0.125 1.00 81.44 89 PRO A CA 1
ATOM 726 C C . PRO A 1 89 ? -1.062 -17.093 0.250 1.00 81.44 89 PRO A C 1
ATOM 728 O O . PRO A 1 89 ? -1.723 -17.427 -0.725 1.00 81.44 89 PRO A O 1
ATOM 731 N N . PRO A 1 90 ? -1.667 -16.628 1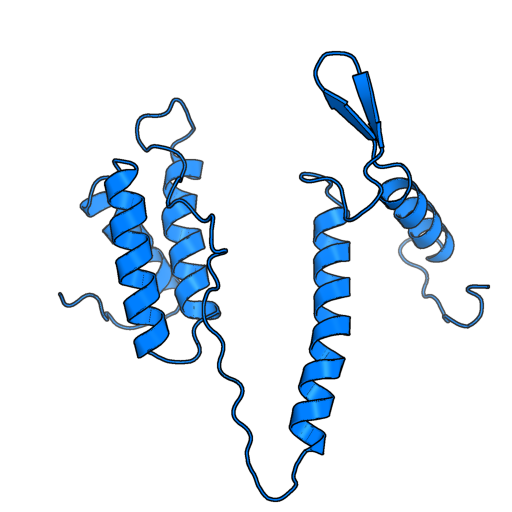.368 1.00 79.12 90 PRO A N 1
ATOM 732 C CA . PRO A 1 90 ? -3.118 -16.425 1.456 1.00 79.12 90 PRO A CA 1
ATOM 733 C C . PRO A 1 90 ? -3.583 -15.087 0.847 1.00 79.12 90 PRO A C 1
ATOM 735 O O . PRO A 1 90 ? -4.604 -14.541 1.254 1.00 79.12 90 PRO A O 1
ATOM 738 N N . TYR A 1 91 ? -2.804 -14.481 -0.049 1.00 76.88 91 TYR A N 1
ATOM 739 C CA . TYR A 1 91 ? -3.194 -13.246 -0.713 1.00 76.88 91 TYR A CA 1
ATOM 740 C C . TYR A 1 91 ? -4.293 -13.543 -1.724 1.00 76.88 91 TYR A C 1
ATOM 742 O O . TYR A 1 91 ? -4.060 -14.139 -2.773 1.00 76.88 91 TYR A O 1
ATOM 750 N N . GLU A 1 92 ? -5.489 -13.072 -1.413 1.00 77.75 92 GLU A N 1
ATOM 751 C CA . GLU A 1 92 ? -6.550 -12.956 -2.393 1.00 77.75 92 GLU A CA 1
ATOM 752 C C . GLU A 1 92 ? -6.490 -11.553 -3.010 1.00 77.75 92 GLU A C 1
ATOM 754 O O . GLU A 1 92 ? -6.254 -10.571 -2.295 1.00 77.75 92 GLU A O 1
ATOM 759 N N . PRO A 1 93 ? -6.714 -11.414 -4.327 1.00 79.56 93 PRO A N 1
ATOM 760 C CA . PRO A 1 93 ? -6.671 -10.135 -5.025 1.00 79.56 93 PRO A CA 1
ATOM 761 C C . PRO A 1 93 ? -7.913 -9.279 -4.720 1.00 79.56 93 PRO A C 1
ATOM 763 O O . PRO A 1 93 ? -8.539 -8.734 -5.626 1.00 79.56 93 PRO A O 1
ATOM 766 N N . TYR A 1 94 ? -8.317 -9.167 -3.455 1.00 82.50 94 TYR A N 1
ATOM 767 C CA . TYR A 1 94 ? -9.454 -8.361 -3.036 1.00 82.50 94 TYR A CA 1
ATOM 768 C C . TYR A 1 94 ? -9.014 -6.928 -2.776 1.00 82.50 94 TYR A C 1
ATOM 770 O O . TYR A 1 94 ? -8.378 -6.598 -1.774 1.00 82.50 94 TYR A O 1
ATOM 778 N N . TYR A 1 95 ? -9.403 -6.054 -3.694 1.00 90.81 95 TYR A N 1
ATOM 779 C CA . TYR A 1 95 ? -9.386 -4.622 -3.467 1.00 90.81 95 TYR A CA 1
ATOM 780 C C . TYR A 1 95 ? -10.786 -4.135 -3.145 1.00 90.81 95 TYR A C 1
ATOM 782 O O . TYR A 1 95 ? -11.779 -4.857 -3.199 1.00 90.81 95 TYR A O 1
ATOM 790 N N . LEU A 1 96 ? -10.869 -2.851 -2.831 1.00 93.50 96 LEU A N 1
ATOM 791 C CA . LEU A 1 96 ? -12.142 -2.172 -2.744 1.00 93.50 96 LEU A CA 1
ATOM 792 C C . LEU A 1 96 ? -12.904 -2.328 -4.063 1.00 93.50 96 LEU A C 1
ATOM 794 O O . LEU A 1 96 ? -12.439 -1.854 -5.094 1.00 93.50 96 LEU A O 1
ATOM 798 N N . GLN A 1 97 ? -14.073 -2.961 -4.047 1.00 95.06 97 GLN A N 1
ATOM 799 C CA . GLN A 1 97 ? -14.866 -3.106 -5.265 1.00 95.06 97 GLN A CA 1
ATOM 800 C C . GLN A 1 97 ? -15.235 -1.738 -5.849 1.00 95.06 97 GLN A C 1
ATOM 802 O O . GLN A 1 97 ? -15.643 -0.826 -5.128 1.00 95.06 97 GLN A O 1
ATOM 807 N N . PHE A 1 98 ? -15.179 -1.592 -7.172 1.00 96.38 98 PHE A N 1
ATOM 808 C CA . PHE A 1 98 ? -15.461 -0.305 -7.812 1.00 96.38 98 PHE A CA 1
ATOM 809 C C . PHE A 1 98 ? -16.892 0.203 -7.565 1.00 96.38 98 PHE A C 1
ATOM 811 O O . PHE A 1 98 ? -17.114 1.411 -7.499 1.00 96.38 98 PHE A O 1
ATOM 818 N N . ASN A 1 99 ? -17.856 -0.699 -7.377 1.00 95.38 99 ASN A N 1
ATOM 819 C CA . ASN A 1 99 ? -19.268 -0.359 -7.167 1.00 95.38 99 ASN A CA 1
ATOM 820 C C . ASN A 1 99 ? -19.630 -0.095 -5.697 1.00 95.38 99 ASN A C 1
ATOM 822 O O . ASN A 1 99 ? -20.783 0.197 -5.397 1.00 95.38 99 ASN A O 1
ATOM 826 N N . SER A 1 100 ? -18.673 -0.182 -4.774 1.00 95.38 100 SER A N 1
ATOM 827 C CA . SER A 1 100 ? -18.922 0.081 -3.356 1.00 95.38 100 SER A CA 1
ATOM 828 C C . SER A 1 100 ? -19.349 1.537 -3.100 1.00 95.38 100 SER A C 1
ATOM 830 O O . SER A 1 100 ? -19.010 2.442 -3.868 1.00 95.38 100 SER A O 1
ATOM 832 N N . VAL A 1 101 ? -20.002 1.818 -1.971 1.00 95.56 101 VAL A N 1
ATOM 833 C CA . VAL A 1 101 ? -20.351 3.193 -1.555 1.00 95.56 101 VAL A CA 1
ATOM 834 C C . VAL A 1 101 ? -19.140 3.867 -0.897 1.00 95.56 101 VAL A C 1
ATOM 836 O O . VAL A 1 101 ? -19.124 4.184 0.287 1.00 95.56 101 VAL A O 1
ATOM 839 N N . HIS A 1 102 ? -18.073 4.049 -1.675 1.00 94.81 102 HIS A N 1
ATOM 840 C CA . HIS A 1 102 ? -16.874 4.762 -1.243 1.00 94.81 102 HIS A CA 1
ATOM 841 C C . HIS A 1 102 ? -16.552 5.927 -2.179 1.00 94.81 102 HIS A C 1
ATOM 843 O O . HIS A 1 102 ? -16.804 5.831 -3.389 1.00 94.81 102 HIS A O 1
ATOM 849 N N . PRO A 1 103 ? -15.953 7.011 -1.652 1.00 96.94 103 PRO A N 1
ATOM 850 C CA . PRO A 1 103 ? -15.582 8.165 -2.453 1.00 96.94 103 PRO A CA 1
ATOM 851 C C . PRO A 1 103 ? -14.708 7.803 -3.658 1.00 96.94 103 PRO A C 1
ATOM 853 O O . PRO A 1 103 ? -13.773 7.003 -3.568 1.00 96.94 103 PRO A O 1
ATOM 856 N N . LEU A 1 104 ? -14.956 8.463 -4.792 1.00 95.12 104 LEU A N 1
ATOM 857 C CA . LEU A 1 104 ? -14.215 8.214 -6.033 1.00 95.12 104 LEU A CA 1
ATOM 858 C C . LEU A 1 104 ? -12.706 8.435 -5.889 1.00 95.12 104 LEU A C 1
ATOM 860 O O . LEU A 1 104 ? -11.930 7.762 -6.562 1.00 95.12 104 LEU A O 1
ATOM 864 N N . HIS A 1 105 ? -12.268 9.358 -5.029 1.00 95.94 105 HIS A N 1
ATOM 865 C CA . HIS A 1 105 ? -10.841 9.609 -4.826 1.00 95.94 105 HIS A CA 1
ATOM 866 C C . HIS A 1 105 ? -10.118 8.384 -4.234 1.00 95.94 105 HIS A C 1
ATOM 868 O O . HIS A 1 105 ? -9.004 8.089 -4.658 1.00 95.94 105 HIS A O 1
ATOM 874 N N . MET A 1 106 ? -10.761 7.617 -3.343 1.00 94.94 106 MET A N 1
ATOM 875 C CA . MET A 1 106 ? -10.200 6.367 -2.812 1.00 94.94 106 MET A CA 1
ATOM 876 C C . MET A 1 106 ? -10.066 5.324 -3.918 1.00 94.94 106 MET A C 1
ATOM 878 O O . MET A 1 106 ? -8.997 4.748 -4.111 1.00 94.94 106 MET A O 1
ATOM 882 N N . LYS A 1 107 ? -11.122 5.161 -4.723 1.00 96.19 107 LYS A N 1
ATOM 883 C CA . LYS A 1 107 ? -11.114 4.243 -5.868 1.00 96.19 107 LYS A CA 1
ATOM 884 C C . LYS A 1 107 ? -10.068 4.636 -6.912 1.00 96.19 107 LYS A C 1
ATOM 886 O O . LYS A 1 107 ? -9.464 3.752 -7.496 1.00 96.19 107 LYS A O 1
ATOM 891 N N . LYS A 1 108 ? -9.809 5.931 -7.132 1.00 96.44 108 LYS A N 1
ATOM 892 C CA . LYS A 1 108 ? -8.711 6.411 -7.999 1.00 96.44 108 LYS A CA 1
ATOM 893 C C . LYS A 1 108 ? -7.337 6.101 -7.402 1.00 96.44 108 LYS A C 1
ATOM 895 O O . LYS A 1 108 ? -6.429 5.717 -8.134 1.00 96.44 108 LYS A O 1
ATOM 900 N N . ASN A 1 109 ? -7.186 6.269 -6.090 1.00 96.31 109 ASN A N 1
ATOM 901 C CA . ASN A 1 109 ? -5.907 6.100 -5.408 1.00 96.31 109 ASN A CA 1
ATOM 902 C C . ASN A 1 109 ? -5.432 4.648 -5.368 1.00 96.31 109 ASN A C 1
ATOM 904 O O . ASN A 1 109 ? -4.227 4.441 -5.418 1.00 96.31 109 ASN A O 1
ATOM 908 N N . ILE A 1 110 ? -6.334 3.664 -5.318 1.00 96.06 110 ILE A N 1
ATOM 909 C CA . ILE A 1 110 ? -5.965 2.238 -5.292 1.00 96.06 110 ILE A CA 1
ATOM 910 C C . ILE A 1 110 ? -5.092 1.850 -6.502 1.00 96.06 110 ILE A C 1
ATOM 912 O O . ILE A 1 110 ? -3.903 1.609 -6.304 1.00 96.06 110 ILE A O 1
ATOM 916 N N . PRO A 1 111 ? -5.582 1.872 -7.757 1.00 96.94 111 PRO A N 1
ATOM 917 C CA . PRO A 1 111 ? -4.768 1.502 -8.916 1.00 96.94 111 PRO A CA 1
ATOM 918 C C . PRO A 1 111 ? -3.533 2.401 -9.078 1.00 96.94 111 PRO A C 1
ATOM 920 O O . PRO A 1 111 ? -2.475 1.918 -9.468 1.00 96.94 111 PRO A O 1
ATOM 923 N N . PHE A 1 112 ? -3.628 3.691 -8.731 1.00 96.69 112 PHE A N 1
ATOM 924 C CA . PHE A 1 112 ? -2.488 4.608 -8.780 1.00 96.69 112 PHE A CA 1
ATOM 925 C C . PHE A 1 112 ? -1.365 4.189 -7.817 1.00 96.69 112 PHE A C 1
ATOM 927 O O . PHE A 1 112 ? -0.208 4.077 -8.215 1.00 96.69 112 PHE A O 1
ATOM 934 N N . ALA A 1 113 ? -1.690 3.961 -6.543 1.00 95.31 113 ALA A N 1
ATOM 935 C CA . ALA A 1 113 ? -0.706 3.648 -5.512 1.00 95.31 113 ALA A CA 1
ATOM 936 C C . ALA A 1 113 ? -0.082 2.266 -5.725 1.00 95.31 113 ALA A C 1
ATOM 938 O O . ALA A 1 113 ? 1.116 2.097 -5.504 1.00 95.31 113 ALA A O 1
ATOM 939 N N . MET A 1 114 ? -0.876 1.294 -6.174 1.00 94.62 114 MET A N 1
ATOM 940 C CA . MET A 1 114 ? -0.400 -0.066 -6.422 1.00 94.62 114 MET A CA 1
ATOM 941 C C . MET A 1 114 ? 0.530 -0.139 -7.627 1.00 94.62 114 MET A C 1
ATOM 943 O O . MET A 1 114 ? 1.606 -0.718 -7.537 1.00 94.62 114 MET A O 1
ATOM 947 N N . PHE A 1 115 ? 0.185 0.539 -8.718 1.00 95.75 115 PHE A N 1
ATOM 948 C CA . PHE A 1 115 ? 1.056 0.586 -9.886 1.00 95.75 115 PHE A CA 1
ATOM 949 C C . PHE A 1 115 ? 2.340 1.390 -9.619 1.00 95.75 115 PHE A C 1
ATOM 951 O O . PHE A 1 115 ? 3.430 0.978 -10.011 1.00 95.75 115 PHE A O 1
ATOM 958 N N . LEU A 1 116 ? 2.251 2.487 -8.854 1.00 95.31 116 LEU A N 1
ATOM 959 C CA . LEU A 1 116 ? 3.438 3.200 -8.369 1.00 95.31 116 LEU A CA 1
ATOM 960 C C . LEU A 1 116 ? 4.324 2.301 -7.494 1.00 95.31 116 LEU A C 1
ATOM 962 O O . LEU A 1 116 ? 5.547 2.397 -7.562 1.00 95.31 116 LEU A O 1
ATOM 966 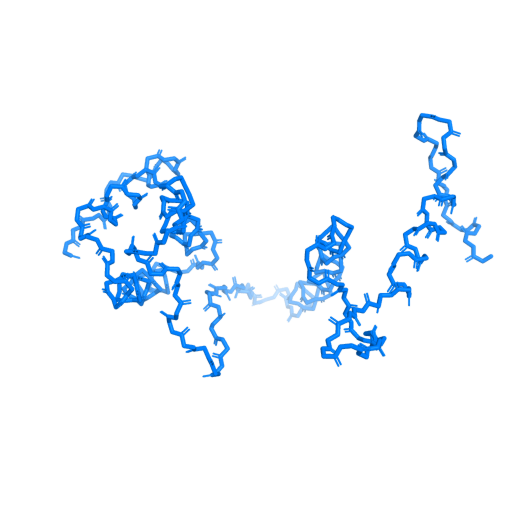N N . ARG A 1 117 ? 3.727 1.431 -6.674 1.00 94.06 117 ARG A N 1
ATOM 967 C CA . ARG A 1 117 ? 4.465 0.451 -5.873 1.00 94.06 117 ARG A CA 1
ATOM 968 C C . ARG A 1 117 ? 5.191 -0.561 -6.758 1.00 94.06 117 ARG A C 1
ATOM 970 O O . ARG A 1 117 ? 6.373 -0.781 -6.522 1.00 94.06 117 ARG A O 1
ATOM 977 N N . ALA A 1 118 ? 4.527 -1.110 -7.774 1.00 94.88 118 ALA A N 1
ATOM 978 C CA . ALA A 1 118 ? 5.136 -2.051 -8.714 1.00 94.88 118 ALA A CA 1
ATOM 979 C C . ALA A 1 118 ? 6.397 -1.464 -9.370 1.00 94.88 118 ALA A C 1
ATOM 981 O O . ALA A 1 118 ? 7.453 -2.088 -9.336 1.00 94.88 118 ALA A O 1
ATOM 982 N N . ILE A 1 119 ? 6.320 -0.221 -9.863 1.00 93.25 119 ILE A N 1
ATOM 983 C CA . ILE A 1 119 ? 7.471 0.477 -10.468 1.00 93.25 119 ILE A CA 1
ATOM 984 C C . ILE A 1 119 ? 8.616 0.657 -9.466 1.00 93.25 119 ILE A C 1
ATOM 986 O O . ILE A 1 119 ? 9.779 0.548 -9.831 1.00 93.25 119 ILE A O 1
ATOM 990 N N . ARG A 1 120 ? 8.304 0.977 -8.205 1.00 91.12 120 ARG A N 1
ATOM 991 C CA . ARG A 1 120 ? 9.331 1.283 -7.198 1.00 91.12 120 ARG A CA 1
ATOM 992 C C . ARG A 1 120 ? 9.968 0.044 -6.581 1.00 91.12 120 ARG A C 1
ATOM 994 O O . ARG A 1 120 ? 11.089 0.146 -6.099 1.00 91.12 120 ARG A O 1
ATOM 1001 N N . TYR A 1 121 ? 9.240 -1.067 -6.497 1.00 92.38 121 TYR A N 1
ATOM 1002 C CA . TYR A 1 121 ? 9.687 -2.260 -5.771 1.00 92.38 121 TYR A CA 1
ATOM 1003 C C . TYR A 1 121 ? 10.298 -3.318 -6.680 1.00 92.38 121 TYR A C 1
ATOM 1005 O O . TYR A 1 121 ? 11.079 -4.130 -6.194 1.00 92.38 121 TYR A O 1
ATOM 1013 N N . CYS A 1 122 ? 9.959 -3.343 -7.967 1.00 93.50 122 CYS A N 1
ATOM 1014 C CA . CYS A 1 122 ? 10.538 -4.303 -8.896 1.00 93.50 122 CYS A CA 1
ATOM 1015 C C . CYS A 1 122 ? 11.871 -3.780 -9.447 1.00 93.50 122 CYS A C 1
ATOM 1017 O O . CYS A 1 122 ? 11.901 -2.764 -10.135 1.00 93.50 122 CYS A O 1
ATOM 1019 N N . SER A 1 123 ? 12.967 -4.492 -9.175 1.00 91.12 123 SER A N 1
ATOM 1020 C CA . SER A 1 123 ? 14.297 -4.150 -9.705 1.00 91.12 123 SER A CA 1
ATOM 1021 C C . SER A 1 123 ? 14.465 -4.524 -11.176 1.00 91.12 123 SER A C 1
ATOM 1023 O O . SER A 1 123 ? 15.269 -3.920 -11.876 1.00 91.12 123 SER A O 1
ATOM 1025 N N . THR A 1 124 ? 13.731 -5.534 -11.654 1.00 91.31 124 THR A N 1
ATOM 1026 C CA . THR A 1 124 ? 13.806 -6.002 -13.041 1.00 91.31 124 THR A CA 1
ATOM 1027 C C . THR A 1 124 ? 12.540 -5.655 -13.807 1.00 91.31 124 THR A C 1
ATOM 1029 O O . THR A 1 124 ? 11.429 -5.675 -13.271 1.00 91.31 124 THR A O 1
ATOM 1032 N N . PHE A 1 125 ? 12.703 -5.393 -15.104 1.00 90.62 125 PHE A N 1
ATOM 1033 C CA . PHE A 1 125 ? 11.574 -5.098 -15.979 1.00 90.62 125 PHE A CA 1
ATOM 1034 C C . PHE A 1 125 ? 10.592 -6.275 -16.071 1.00 90.62 125 PHE A C 1
ATOM 1036 O O . PHE A 1 125 ? 9.383 -6.068 -16.054 1.00 90.62 125 PHE A O 1
ATOM 1043 N N . LYS A 1 126 ? 11.097 -7.517 -16.069 1.00 92.31 126 LYS A N 1
ATOM 1044 C CA . LYS A 1 126 ? 10.257 -8.721 -16.064 1.00 92.31 126 LYS A CA 1
ATOM 1045 C C . LYS A 1 126 ? 9.381 -8.807 -14.810 1.00 92.31 126 LYS A C 1
ATOM 1047 O O . LYS A 1 126 ? 8.174 -8.956 -14.943 1.00 92.31 126 LYS A O 1
ATOM 1052 N N . ALA A 1 127 ? 9.956 -8.619 -13.618 1.00 93.94 127 ALA A N 1
ATOM 1053 C CA . ALA A 1 127 ? 9.185 -8.628 -12.372 1.00 93.94 127 ALA A CA 1
ATOM 1054 C C . ALA A 1 127 ? 8.144 -7.500 -12.320 1.00 93.94 127 ALA A C 1
ATOM 1056 O O . ALA A 1 127 ? 7.073 -7.666 -11.743 1.00 93.94 127 ALA A O 1
ATOM 1057 N N . PHE A 1 128 ? 8.446 -6.346 -12.920 1.00 94.06 128 PHE A N 1
ATOM 1058 C CA . PHE A 1 128 ? 7.477 -5.263 -13.063 1.00 94.06 128 PHE A CA 1
ATOM 1059 C C . PHE A 1 128 ? 6.320 -5.631 -14.003 1.00 94.06 128 PHE A C 1
ATOM 1061 O O . PHE A 1 128 ? 5.173 -5.339 -13.673 1.00 94.06 128 PHE A O 1
ATOM 1068 N N . LEU A 1 129 ? 6.601 -6.253 -15.154 1.00 93.12 129 LEU A N 1
ATOM 1069 C CA . LEU A 1 129 ? 5.564 -6.693 -16.092 1.00 93.12 129 LEU A CA 1
ATOM 1070 C C . LEU A 1 129 ? 4.638 -7.737 -15.466 1.00 93.12 129 LEU A C 1
ATOM 1072 O O . LEU A 1 129 ? 3.424 -7.589 -15.565 1.00 93.12 129 LEU A O 1
ATOM 1076 N N . ASP A 1 130 ? 5.208 -8.725 -14.776 1.00 93.81 130 ASP A N 1
ATOM 1077 C CA . ASP A 1 130 ? 4.431 -9.764 -14.094 1.00 93.81 130 ASP A CA 1
ATOM 1078 C C . ASP A 1 130 ? 3.509 -9.131 -13.033 1.00 93.81 130 ASP A C 1
ATOM 1080 O O . ASP A 1 130 ? 2.297 -9.332 -13.057 1.00 93.81 130 ASP A O 1
ATOM 1084 N N . GLU A 1 131 ? 4.048 -8.244 -12.185 1.00 95.25 131 GLU A N 1
ATOM 1085 C CA . GLU A 1 131 ? 3.249 -7.520 -11.186 1.00 95.25 131 GLU A CA 1
ATOM 1086 C C . GLU A 1 131 ? 2.185 -6.617 -11.831 1.00 95.25 131 GLU A C 1
ATOM 1088 O O . GLU A 1 131 ? 1.061 -6.526 -11.342 1.00 95.25 131 GLU A O 1
ATOM 1093 N N . ARG A 1 132 ? 2.499 -5.927 -12.934 1.00 94.00 132 ARG A N 1
ATOM 1094 C CA . ARG A 1 132 ? 1.528 -5.098 -13.668 1.00 94.00 132 ARG A CA 1
ATOM 1095 C C . ARG A 1 132 ? 0.337 -5.935 -14.124 1.00 94.00 132 ARG A C 1
ATOM 1097 O O . ARG A 1 132 ? -0.801 -5.463 -14.015 1.00 94.00 132 ARG A O 1
ATOM 1104 N N . ASP A 1 133 ? 0.601 -7.112 -14.674 1.00 94.06 133 ASP A N 1
ATOM 1105 C CA . ASP A 1 133 ? -0.428 -7.985 -15.225 1.00 94.06 133 ASP A CA 1
ATOM 1106 C C . ASP A 1 133 ? -1.296 -8.557 -14.094 1.00 94.06 133 ASP A C 1
ATOM 1108 O O . ASP A 1 133 ? -2.527 -8.451 -14.161 1.00 94.06 133 ASP A O 1
ATOM 1112 N N . ASP A 1 134 ? -0.679 -8.997 -12.994 1.00 93.44 134 ASP A N 1
ATOM 1113 C CA . ASP A 1 134 ? -1.374 -9.429 -11.775 1.00 93.44 134 ASP A CA 1
ATOM 1114 C C . ASP A 1 134 ? -2.263 -8.316 -11.196 1.00 93.44 134 ASP A C 1
ATOM 1116 O O . ASP A 1 134 ? -3.448 -8.526 -10.912 1.00 93.44 134 ASP A O 1
ATOM 1120 N N . LEU A 1 135 ? -1.736 -7.091 -11.088 1.00 94.69 135 LEU A N 1
ATOM 1121 C CA . LEU A 1 135 ? -2.484 -5.921 -10.621 1.00 94.69 135 LEU A CA 1
ATOM 1122 C C . LEU A 1 135 ? -3.673 -5.600 -11.524 1.00 94.69 135 LEU A C 1
ATOM 1124 O O . LEU A 1 135 ? -4.764 -5.279 -11.039 1.00 94.69 135 LEU A O 1
ATOM 1128 N N . ARG A 1 136 ? -3.478 -5.657 -12.844 1.00 95.56 136 ARG A N 1
ATOM 1129 C CA . ARG A 1 136 ? -4.543 -5.395 -13.816 1.00 95.56 136 ARG A CA 1
ATOM 1130 C C . ARG A 1 136 ? -5.650 -6.432 -13.676 1.00 95.56 136 ARG A C 1
ATOM 1132 O O . ARG A 1 136 ? -6.819 -6.049 -13.610 1.00 95.56 136 ARG A O 1
ATOM 1139 N N . MET A 1 137 ? -5.292 -7.709 -13.575 1.00 94.62 137 MET A N 1
ATOM 1140 C CA . MET A 1 137 ? -6.251 -8.791 -13.368 1.00 94.62 137 MET A CA 1
ATOM 1141 C C . MET A 1 137 ? -7.016 -8.619 -12.056 1.00 94.62 137 MET A C 1
ATOM 1143 O O . MET A 1 137 ? -8.248 -8.639 -12.059 1.00 94.62 137 MET A O 1
ATOM 1147 N N . ALA A 1 138 ? -6.317 -8.335 -10.960 1.00 94.88 138 ALA A N 1
ATOM 1148 C CA . ALA A 1 138 ? -6.928 -8.081 -9.663 1.00 94.88 138 ALA A CA 1
ATOM 1149 C C . ALA A 1 138 ? -7.918 -6.899 -9.703 1.00 94.88 138 ALA A C 1
ATOM 1151 O O . ALA A 1 138 ? -9.050 -7.007 -9.231 1.00 94.88 138 ALA A O 1
ATOM 1152 N N . LEU A 1 139 ? -7.564 -5.774 -10.327 1.00 96.44 139 LEU A N 1
ATOM 1153 C CA . LEU A 1 139 ? -8.471 -4.626 -10.464 1.00 96.44 139 LEU A CA 1
ATOM 1154 C C . LEU A 1 139 ? -9.712 -4.954 -11.312 1.00 96.44 139 LEU A C 1
ATOM 1156 O O . LEU A 1 139 ? -10.820 -4.535 -10.966 1.00 96.44 139 LEU A O 1
ATOM 1160 N N . LEU A 1 140 ? -9.552 -5.723 -12.392 1.00 96.00 140 LEU A N 1
ATOM 1161 C CA . LEU A 1 140 ? -10.674 -6.164 -13.226 1.00 96.00 140 LEU A CA 1
ATOM 1162 C C . LEU A 1 140 ? -11.629 -7.086 -12.456 1.00 96.00 140 LEU A C 1
ATOM 1164 O O . LEU A 1 140 ? -12.843 -6.887 -12.533 1.00 96.00 140 LEU A O 1
ATOM 1168 N N . LEU A 1 141 ? -11.101 -8.018 -11.656 1.00 95.12 141 LEU A N 1
ATOM 1169 C CA . LEU A 1 141 ? -11.902 -8.864 -10.760 1.00 95.12 141 LEU A CA 1
ATOM 1170 C C . LEU A 1 141 ? -12.697 -8.026 -9.743 1.00 95.12 141 LEU A C 1
ATOM 1172 O O . LEU A 1 141 ? -13.845 -8.339 -9.432 1.00 95.12 141 LEU A O 1
ATOM 1176 N N . ASN A 1 142 ? -12.145 -6.888 -9.311 1.00 95.88 142 ASN A N 1
ATOM 1177 C CA . ASN A 1 142 ? -12.823 -5.915 -8.445 1.00 95.88 142 ASN A CA 1
ATOM 1178 C C . ASN A 1 142 ? -13.712 -4.907 -9.203 1.00 95.88 142 ASN A C 1
ATOM 1180 O O . ASN A 1 142 ? -14.093 -3.868 -8.652 1.00 95.88 142 ASN A O 1
ATOM 1184 N N . LYS A 1 143 ? -14.091 -5.221 -10.451 1.00 96.88 143 LYS A N 1
ATOM 1185 C CA . LYS A 1 143 ? -15.041 -4.470 -11.294 1.00 96.88 143 LYS A CA 1
ATOM 1186 C C . LYS A 1 143 ? -14.574 -3.065 -11.691 1.00 96.88 143 LYS A C 1
ATOM 1188 O O . LYS A 1 143 ? -15.397 -2.228 -12.063 1.00 96.88 143 LYS A O 1
ATOM 1193 N N . TYR A 1 144 ? -13.273 -2.781 -11.641 1.00 97.50 144 TYR A N 1
ATOM 1194 C CA . TYR A 1 144 ? -12.756 -1.505 -12.135 1.00 97.50 144 TYR A CA 1
ATOM 1195 C C . TYR A 1 144 ? -12.858 -1.430 -13.668 1.00 97.50 144 TYR A C 1
ATOM 1197 O O . TYR A 1 144 ? -12.382 -2.335 -14.357 1.00 97.50 144 TYR A O 1
ATOM 1205 N N . PRO A 1 145 ? -13.415 -0.347 -14.246 1.00 97.12 145 PRO A N 1
ATOM 1206 C CA . PRO A 1 145 ? -13.464 -0.188 -15.697 1.00 97.12 145 PRO A CA 1
ATOM 1207 C C . PRO A 1 145 ? -12.058 -0.121 -16.312 1.00 97.12 145 PRO A C 1
ATOM 1209 O O . PRO A 1 145 ? -11.208 0.618 -15.819 1.00 97.12 145 PRO A O 1
ATOM 1212 N N . ARG A 1 146 ? -11.821 -0.804 -17.443 1.00 96.31 146 ARG A N 1
ATOM 1213 C CA . ARG A 1 146 ? -10.509 -0.833 -18.138 1.00 96.31 146 ARG A CA 1
ATOM 1214 C C . ARG A 1 146 ? -9.919 0.562 -18.356 1.00 96.31 146 ARG A C 1
ATOM 1216 O O . ARG A 1 146 ? -8.840 0.859 -17.858 1.00 96.31 146 ARG A O 1
ATOM 1223 N N . LYS A 1 147 ? -10.702 1.462 -18.964 1.00 95.81 147 LYS A N 1
ATOM 1224 C CA . LYS A 1 147 ? -10.307 2.865 -19.185 1.00 95.81 147 LYS A CA 1
ATOM 1225 C C . LYS A 1 147 ? -9.937 3.583 -17.883 1.00 95.81 147 LYS A C 1
ATOM 1227 O O . LYS A 1 147 ? -9.053 4.430 -17.872 1.00 95.81 147 LYS A O 1
ATOM 1232 N N . PHE A 1 148 ? -10.610 3.264 -16.776 1.00 96.19 148 PHE A N 1
ATOM 1233 C CA . PHE A 1 148 ? -10.311 3.861 -15.476 1.00 96.19 148 PHE A CA 1
ATOM 1234 C C . PHE A 1 148 ? -8.945 3.406 -14.955 1.00 96.19 148 PHE A C 1
ATOM 1236 O O . PHE A 1 148 ? -8.175 4.248 -14.490 1.00 96.19 148 PHE A O 1
ATOM 1243 N N . ILE A 1 149 ? -8.638 2.109 -15.069 1.00 96.75 149 ILE A N 1
ATOM 1244 C CA . ILE A 1 149 ? -7.331 1.535 -14.719 1.00 96.75 149 ILE A CA 1
ATOM 1245 C C . ILE A 1 149 ? -6.237 2.191 -15.567 1.00 96.75 149 ILE A C 1
ATOM 1247 O O . ILE A 1 149 ? -5.298 2.760 -15.011 1.00 96.75 149 ILE A O 1
ATOM 1251 N N . ASP A 1 150 ? -6.412 2.204 -16.891 1.00 95.38 150 ASP A N 1
ATOM 1252 C CA . ASP A 1 150 ? -5.448 2.773 -17.842 1.00 95.38 150 ASP A CA 1
ATOM 1253 C C . ASP A 1 150 ? -5.164 4.245 -17.542 1.00 95.38 150 ASP A C 1
ATOM 1255 O O . ASP A 1 150 ? -4.012 4.676 -17.518 1.00 95.38 150 ASP A O 1
ATOM 1259 N N . ASN A 1 151 ? -6.203 5.023 -17.229 1.00 95.69 151 ASN A N 1
ATOM 1260 C CA . ASN A 1 151 ? -6.048 6.418 -16.831 1.00 95.69 151 ASN A CA 1
ATOM 1261 C C . ASN A 1 151 ? -5.188 6.565 -15.569 1.00 95.69 151 ASN A C 1
ATOM 1263 O O . ASN A 1 151 ? -4.373 7.485 -15.494 1.00 95.69 151 ASN A O 1
ATOM 1267 N N . GLN A 1 152 ? -5.345 5.692 -14.568 1.00 96.31 152 GLN A N 1
ATOM 1268 C CA . GLN A 1 152 ? -4.521 5.768 -13.358 1.00 96.31 152 GLN A CA 1
ATOM 1269 C C . GLN A 1 152 ? -3.084 5.299 -13.608 1.00 96.31 152 GLN A C 1
ATOM 1271 O O . GLN A 1 152 ? -2.162 5.947 -13.115 1.00 96.31 152 GLN A O 1
ATOM 1276 N N . PHE A 1 153 ? -2.874 4.261 -14.419 1.00 95.50 153 PHE A N 1
ATOM 1277 C CA . PHE A 1 153 ? -1.530 3.794 -14.782 1.00 95.50 153 PHE A CA 1
ATOM 1278 C C . PHE A 1 153 ? -0.771 4.866 -15.576 1.00 95.50 153 PHE A C 1
ATOM 1280 O O . PHE A 1 153 ? 0.347 5.228 -15.212 1.00 95.50 153 PHE A O 1
ATOM 1287 N N . ASN A 1 154 ? -1.418 5.483 -16.570 1.00 93.69 154 ASN A N 1
ATOM 1288 C CA . ASN A 1 154 ? -0.868 6.612 -17.327 1.00 93.69 154 ASN A CA 1
ATOM 1289 C C . ASN A 1 154 ? -0.450 7.784 -16.428 1.00 93.69 154 ASN A C 1
ATOM 1291 O O . ASN A 1 154 ? 0.608 8.382 -16.628 1.00 93.69 154 ASN A O 1
ATOM 1295 N N . ARG A 1 155 ? -1.254 8.111 -15.405 1.00 94.25 155 ARG A N 1
ATOM 1296 C CA . ARG A 1 155 ? -0.904 9.168 -14.438 1.00 94.25 155 ARG A CA 1
ATOM 1297 C C . ARG A 1 155 ? 0.378 8.851 -13.675 1.00 94.25 155 ARG A C 1
ATOM 1299 O O . ARG A 1 155 ? 1.148 9.770 -13.407 1.00 94.25 155 ARG A O 1
ATOM 1306 N N . VAL A 1 156 ? 0.602 7.590 -13.313 1.00 94.44 156 VAL A N 1
ATOM 1307 C CA . VAL A 1 156 ? 1.838 7.167 -12.642 1.00 94.44 156 VAL A CA 1
ATOM 1308 C C . VAL A 1 156 ? 3.021 7.238 -13.603 1.00 94.44 156 VAL A C 1
ATOM 1310 O O . VAL A 1 156 ? 4.029 7.832 -13.240 1.00 94.44 156 VAL A O 1
ATOM 1313 N N . LEU A 1 157 ? 2.896 6.714 -14.828 1.00 92.25 157 LEU A N 1
ATOM 1314 C CA . LEU A 1 157 ? 3.973 6.768 -15.829 1.00 92.25 157 LEU A CA 1
ATOM 1315 C C . LEU A 1 157 ? 4.410 8.208 -16.104 1.00 92.25 157 LEU A C 1
ATOM 1317 O O . LEU A 1 157 ? 5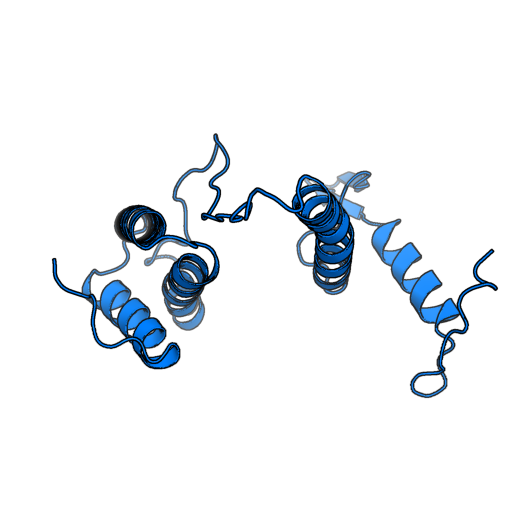.600 8.515 -16.038 1.00 92.25 157 LEU A O 1
ATOM 1321 N N . LYS A 1 158 ? 3.439 9.113 -16.290 1.00 92.31 158 LYS A N 1
ATOM 1322 C CA . LYS A 1 158 ? 3.698 10.550 -16.435 1.00 92.31 158 LYS A CA 1
ATOM 1323 C C . LYS A 1 158 ? 4.399 11.130 -15.205 1.00 92.31 158 LYS A C 1
ATOM 1325 O O . LYS A 1 158 ? 5.299 11.942 -15.352 1.00 92.31 158 LYS A O 1
ATOM 1330 N N . LYS A 1 159 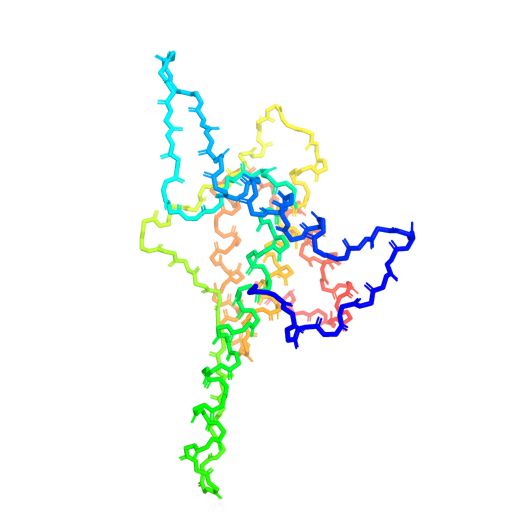? 4.004 10.721 -13.994 1.00 91.25 159 LYS A N 1
ATOM 1331 C CA . LYS A 1 159 ? 4.635 11.178 -12.744 1.00 91.25 159 LYS A CA 1
ATOM 1332 C C . LYS A 1 159 ? 6.076 10.678 -12.593 1.00 91.25 159 LYS A C 1
ATOM 1334 O O . LYS A 1 159 ? 6.891 11.374 -12.000 1.00 91.25 159 LYS A O 1
ATOM 1339 N N . CYS A 1 160 ? 6.377 9.488 -13.099 1.00 89.56 160 CYS A N 1
ATOM 1340 C CA . CYS A 1 160 ? 7.709 8.891 -13.062 1.00 89.56 160 CYS A CA 1
ATOM 1341 C C . CYS A 1 160 ? 8.584 9.283 -14.266 1.00 89.56 160 CYS A C 1
ATOM 1343 O O . CYS A 1 160 ? 9.696 8.779 -14.366 1.00 89.56 160 CYS A O 1
ATOM 1345 N N . ASN A 1 161 ? 8.108 10.158 -15.162 1.00 88.06 161 ASN A N 1
ATOM 1346 C CA . ASN A 1 161 ? 8.777 10.524 -16.418 1.00 88.06 161 ASN A CA 1
ATOM 1347 C C . ASN A 1 161 ? 9.156 9.312 -17.291 1.00 88.06 161 ASN A C 1
ATOM 1349 O O . ASN A 1 161 ? 10.175 9.322 -17.977 1.00 88.06 161 ASN A O 1
ATOM 1353 N N . ILE A 1 162 ? 8.329 8.265 -17.279 1.00 83.69 162 ILE A N 1
ATOM 1354 C CA . ILE A 1 162 ? 8.530 7.070 -18.101 1.00 83.69 162 ILE A CA 1
ATOM 1355 C C . ILE A 1 162 ? 7.762 7.271 -19.409 1.00 83.69 162 ILE A C 1
ATOM 1357 O O . ILE A 1 162 ? 6.529 7.348 -19.402 1.00 83.69 162 ILE A O 1
ATOM 1361 N N . ALA A 1 163 ? 8.483 7.375 -20.529 1.00 70.50 163 ALA A N 1
ATOM 1362 C CA . ALA A 1 163 ? 7.879 7.363 -21.860 1.00 70.50 163 ALA A CA 1
ATOM 1363 C C . ALA A 1 163 ? 7.184 6.007 -22.090 1.00 70.50 163 ALA A C 1
ATOM 1365 O O . ALA A 1 163 ? 7.710 4.971 -21.694 1.00 70.50 163 ALA A O 1
ATOM 1366 N N . GLN A 1 164 ? 5.969 6.035 -22.646 1.00 60.72 164 GLN A N 1
ATOM 1367 C CA . GLN A 1 164 ? 5.016 4.916 -22.714 1.00 60.72 164 GLN A CA 1
ATOM 1368 C C . GLN A 1 164 ? 5.646 3.520 -22.904 1.00 60.72 164 GLN A C 1
ATOM 1370 O O . GLN A 1 164 ? 6.215 3.223 -23.946 1.00 60.72 164 GLN A O 1
ATOM 1375 N N . LEU A 1 165 ? 5.396 2.630 -21.938 1.00 55.94 165 LEU A N 1
ATOM 1376 C CA . LEU A 1 165 ? 5.463 1.164 -22.084 1.00 55.94 165 LEU A CA 1
ATOM 1377 C C . LEU A 1 165 ? 4.059 0.540 -21.980 1.00 55.94 165 LEU A C 1
ATOM 1379 O O . LEU A 1 165 ? 3.874 -0.568 -21.480 1.00 55.94 165 LEU A O 1
ATOM 1383 N N . LEU A 1 166 ? 3.039 1.281 -22.420 1.00 52.62 166 LEU A N 1
ATOM 1384 C CA . LEU A 1 166 ? 1.679 0.763 -22.570 1.00 52.62 166 LEU A CA 1
ATOM 1385 C C . LEU A 1 166 ? 1.488 0.306 -24.011 1.00 52.62 166 LEU A C 1
ATOM 1387 O O . LEU A 1 166 ? 0.710 0.894 -24.758 1.00 52.62 166 LEU A O 1
ATOM 1391 N N . THR A 1 167 ? 2.221 -0.735 -24.388 1.00 43.88 167 THR A N 1
ATOM 1392 C CA . THR A 1 167 ? 1.897 -1.498 -25.586 1.00 43.88 167 THR A CA 1
ATOM 1393 C C . THR A 1 167 ? 1.664 -2.942 -25.170 1.00 43.88 167 THR A C 1
ATOM 1395 O O . THR A 1 167 ? 2.536 -3.560 -24.555 1.00 43.88 167 THR A O 1
ATOM 1398 N N . ILE A 1 168 ? 0.471 -3.405 -25.560 1.00 39.66 168 ILE A N 1
ATOM 1399 C CA . ILE A 1 168 ? -0.207 -4.691 -25.326 1.00 39.66 168 ILE A CA 1
ATOM 1400 C C . ILE A 1 168 ? -0.865 -4.816 -23.946 1.00 39.66 168 ILE A C 1
ATOM 1402 O O . ILE A 1 168 ? -0.160 -4.996 -22.928 1.00 39.66 168 ILE A O 1
#

Radius of gyration: 21.36 Å; chains: 1; bounding box: 56×40×56 Å